Protein AF-A0A9E4G2V0-F1 (afdb_monomer)

Solvent-accessible surface area (backbone atoms only — not comparable to full-atom values): 7127 Å² total; per-residue (Å²): 132,70,57,74,63,48,30,63,75,72,73,42,96,69,72,81,66,53,73,94,41,70,35,54,48,52,74,75,69,45,66,48,77,46,78,79,43,76,50,55,64,82,86,63,92,77,88,74,98,72,84,58,93,58,71,51,70,41,73,49,74,48,70,36,85,94,58,57,63,68,62,48,49,52,53,49,51,55,59,56,57,72,69,54,49,98,92,53,87,84,87,87,81,88,89,77,88,76,82,69,78,81,90,125

Secondary structure (DSSP, 8-state):
--HHHHHHHHT-S--SS-TTTTHHHHHHTS-EEEEEEEEES--SSS------S-EEEEEEEE--TT--HHHHHHHHHHHHHTT--TT-----------------

Structure (mmCIF, N/CA/C/O backbone):
data_AF-A0A9E4G2V0-F1
#
_entry.id   AF-A0A9E4G2V0-F1
#
loop_
_atom_site.group_PDB
_atom_site.id
_atom_site.type_symbol
_atom_site.label_atom_id
_atom_site.label_alt_id
_atom_site.label_comp_id
_atom_site.label_asym_id
_atom_site.label_entity_id
_atom_site.label_seq_id
_atom_site.pdbx_PDB_ins_code
_atom_site.Cartn_x
_atom_site.Cartn_y
_atom_site.Cartn_z
_atom_site.occupancy
_atom_site.B_iso_or_equiv
_atom_site.auth_seq_id
_atom_site.auth_comp_id
_atom_site.auth_asym_id
_atom_site.auth_atom_id
_atom_site.pdbx_PDB_model_num
ATOM 1 N N . THR A 1 1 ? 1.157 -15.074 -33.455 1.00 50.69 1 THR A N 1
ATOM 2 C CA . THR A 1 1 ? 0.075 -14.645 -32.540 1.00 50.69 1 THR A CA 1
ATOM 3 C C . THR A 1 1 ? 0.333 -15.213 -31.155 1.00 50.69 1 THR A C 1
ATOM 5 O O . THR A 1 1 ? 0.057 -16.381 -30.930 1.00 50.69 1 THR A O 1
ATOM 8 N N . ILE A 1 2 ? 0.948 -14.435 -30.257 1.00 58.25 2 ILE A N 1
ATOM 9 C CA . ILE A 1 2 ? 1.397 -14.904 -28.924 1.00 58.25 2 ILE A CA 1
ATOM 10 C C . ILE A 1 2 ? 0.273 -14.789 -27.859 1.00 58.25 2 ILE A C 1
ATOM 12 O O . ILE A 1 2 ? 0.367 -15.383 -26.792 1.00 58.25 2 ILE A O 1
ATOM 16 N N . GLY A 1 3 ? -0.842 -14.116 -28.176 1.00 64.75 3 GLY A N 1
ATOM 17 C CA . GLY A 1 3 ? -1.966 -13.890 -27.252 1.00 64.75 3 GLY A CA 1
ATOM 18 C C . GLY A 1 3 ? -2.659 -15.162 -26.728 1.00 64.75 3 GLY A C 1
ATOM 19 O O . GLY A 1 3 ? -2.599 -15.409 -25.525 1.00 64.75 3 GLY A O 1
ATOM 20 N N . PRO A 1 4 ? -3.267 -16.010 -27.586 1.00 67.75 4 PRO A N 1
ATOM 21 C CA . PRO A 1 4 ? -4.031 -17.181 -27.127 1.00 67.75 4 PRO A CA 1
ATOM 22 C C . PRO A 1 4 ? -3.219 -18.250 -26.364 1.00 67.75 4 PRO A C 1
ATOM 24 O O . PRO A 1 4 ? -3.771 -18.926 -25.491 1.00 67.75 4 PRO A O 1
ATOM 27 N N . PRO A 1 5 ? -1.920 -18.470 -26.660 1.00 76.19 5 PRO A N 1
ATOM 28 C CA . PRO A 1 5 ? -1.061 -19.304 -25.819 1.00 76.19 5 PRO A CA 1
ATOM 29 C C . PRO A 1 5 ? -0.780 -18.701 -24.435 1.00 76.19 5 PRO A C 1
ATOM 31 O O . PRO A 1 5 ? -0.835 -19.432 -23.449 1.00 76.19 5 PRO A O 1
ATOM 34 N N . LEU A 1 6 ? -0.520 -17.389 -24.341 1.00 73.62 6 LEU A N 1
ATOM 35 C CA . LEU A 1 6 ? -0.208 -16.742 -23.061 1.00 73.62 6 LEU A CA 1
ATOM 36 C C . LEU A 1 6 ? -1.436 -16.647 -22.146 1.00 73.62 6 LEU A C 1
ATOM 38 O O . LEU A 1 6 ? -1.310 -16.859 -20.948 1.00 73.62 6 LEU A O 1
ATOM 42 N N . GLN A 1 7 ? -2.621 -16.399 -22.705 1.00 80.19 7 GLN A N 1
ATOM 43 C CA . GLN A 1 7 ? -3.891 -16.395 -21.962 1.00 80.19 7 GLN A CA 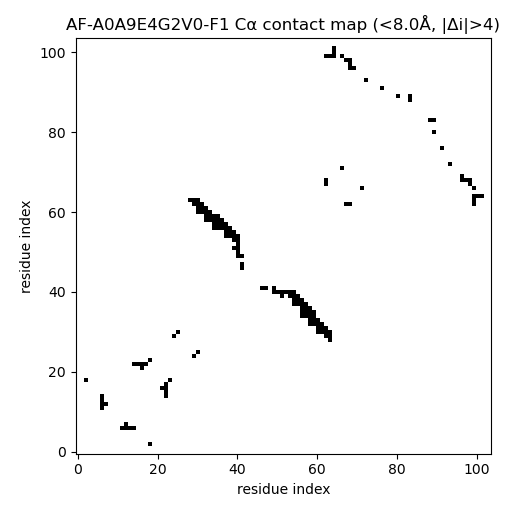1
ATOM 44 C C . GLN A 1 7 ? -4.137 -17.732 -21.256 1.00 80.19 7 GLN A C 1
ATOM 46 O O . GLN A 1 7 ? -4.393 -17.769 -20.055 1.00 80.19 7 GLN A O 1
ATOM 51 N N . ARG A 1 8 ? -3.944 -18.845 -21.976 1.00 80.88 8 ARG A N 1
ATOM 52 C CA . ARG A 1 8 ? -4.051 -20.193 -21.400 1.00 80.88 8 ARG A CA 1
ATOM 53 C C . ARG A 1 8 ? -2.992 -20.469 -20.338 1.00 80.88 8 ARG A C 1
ATOM 55 O O . ARG A 1 8 ? -3.315 -21.072 -19.324 1.00 80.88 8 ARG A O 1
ATOM 62 N N . ALA A 1 9 ? -1.752 -20.030 -20.555 1.00 82.19 9 ALA A N 1
ATOM 63 C CA . ALA A 1 9 ? -0.683 -20.194 -19.571 1.00 82.19 9 ALA A CA 1
ATOM 64 C C . ALA A 1 9 ? -0.929 -19.375 -18.290 1.00 82.19 9 ALA A C 1
ATOM 66 O O . ALA A 1 9 ? -0.618 -19.841 -17.200 1.00 82.19 9 ALA A O 1
ATOM 67 N N . ALA A 1 10 ? -1.506 -18.178 -18.419 1.00 79.19 10 ALA A N 1
ATOM 68 C CA . ALA A 1 10 ? -1.864 -17.306 -17.303 1.00 79.19 10 ALA A CA 1
ATOM 69 C C . ALA A 1 10 ? -3.214 -17.664 -16.649 1.00 79.19 10 ALA A C 1
ATOM 71 O O . ALA A 1 10 ? -3.547 -17.098 -15.613 1.00 79.19 10 ALA A O 1
ATOM 72 N N . GLY A 1 11 ? -3.990 -18.582 -17.238 1.00 84.88 11 GLY A N 1
ATOM 73 C CA . GLY A 1 11 ? -5.296 -18.994 -16.720 1.00 84.88 11 GLY A CA 1
ATOM 74 C C . GLY A 1 11 ? -6.376 -17.913 -16.822 1.00 84.88 11 GLY A C 1
ATOM 75 O O . GLY A 1 11 ? -7.259 -17.865 -15.972 1.00 84.88 11 GLY A O 1
ATOM 76 N N . VAL A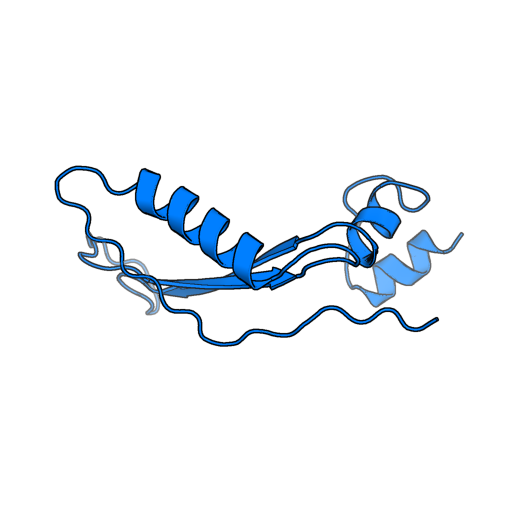 1 12 ? -6.299 -17.036 -17.828 1.00 82.56 12 VAL A N 1
ATOM 77 C CA . VAL A 1 12 ? -7.250 -15.931 -18.023 1.00 82.56 12 VAL A CA 1
ATOM 78 C C . VAL A 1 12 ? -7.958 -16.033 -19.368 1.00 82.56 12 VAL A C 1
ATOM 80 O O . VAL A 1 12 ? -7.345 -16.384 -20.377 1.00 82.56 12 VAL A O 1
ATOM 83 N N . ASP A 1 13 ? -9.239 -15.669 -19.392 1.00 81.62 13 ASP A N 1
ATOM 84 C CA . ASP A 1 13 ? -10.056 -15.701 -20.612 1.00 81.62 13 ASP A CA 1
ATOM 85 C C . ASP A 1 13 ? -9.682 -14.580 -21.591 1.00 81.62 13 ASP A C 1
ATOM 87 O O . ASP A 1 13 ? -9.738 -14.747 -22.809 1.00 81.62 13 ASP A O 1
ATOM 91 N N . ALA A 1 14 ? -9.270 -13.427 -21.061 1.00 80.19 14 ALA A N 1
ATOM 92 C CA . ALA A 1 14 ? -8.830 -12.282 -21.841 1.00 80.19 14 ALA A CA 1
ATOM 93 C C . ALA A 1 14 ? -7.858 -11.409 -21.039 1.00 80.19 14 ALA A C 1
ATOM 95 O O . ALA A 1 14 ? -7.901 -11.366 -19.811 1.00 80.19 14 ALA A O 1
ATOM 96 N N . PHE A 1 15 ? -6.999 -10.677 -21.751 1.00 73.88 15 PHE A N 1
ATOM 97 C CA . PHE A 1 15 ? -6.193 -9.620 -21.145 1.00 73.88 15 PHE A CA 1
ATOM 98 C C . PHE A 1 15 ? -6.938 -8.287 -21.218 1.00 73.88 15 PHE A C 1
ATOM 100 O O . PHE A 1 15 ? -7.707 -8.040 -22.146 1.00 73.88 15 PHE A O 1
ATOM 107 N N . PHE A 1 16 ? -6.691 -7.417 -20.242 1.00 71.19 16 PHE A N 1
ATOM 108 C CA . PHE A 1 16 ? -7.197 -6.051 -20.264 1.00 71.19 16 PHE A CA 1
ATOM 109 C C . PHE A 1 16 ? -6.370 -5.195 -21.241 1.00 71.19 16 PHE A C 1
ATOM 111 O O . PHE A 1 16 ? -5.211 -4.876 -20.966 1.00 71.19 16 PHE A O 1
ATOM 118 N N . GLY A 1 17 ? -6.977 -4.806 -22.365 1.00 68.38 17 GLY A N 1
ATOM 119 C CA . GLY A 1 17 ? -6.334 -4.038 -23.441 1.00 68.38 17 GLY A CA 1
ATOM 120 C C . GLY A 1 17 ? -5.671 -4.904 -24.522 1.00 68.38 17 GLY A C 1
ATOM 121 O O . GLY A 1 17 ? -5.670 -6.132 -24.447 1.00 68.38 17 GLY A O 1
ATOM 122 N N . ASP A 1 18 ? -5.110 -4.256 -25.548 1.00 61.03 18 ASP A N 1
ATOM 123 C CA . ASP A 1 18 ? -4.506 -4.947 -26.693 1.00 61.03 18 ASP A CA 1
ATOM 124 C C . ASP A 1 18 ? -3.135 -5.561 -26.363 1.00 61.03 18 ASP A C 1
ATOM 126 O O . ASP A 1 18 ? -2.239 -4.900 -25.833 1.00 61.03 18 ASP A O 1
ATOM 130 N N . PHE A 1 19 ? -2.954 -6.833 -26.743 1.00 58.50 19 PHE A N 1
ATOM 131 C CA . PHE A 1 19 ? -1.753 -7.635 -26.467 1.00 58.50 19 PHE A CA 1
ATOM 132 C C . PHE A 1 19 ? -0.479 -7.114 -27.156 1.00 58.50 19 PHE A C 1
ATOM 134 O O . PHE A 1 19 ? 0.621 -7.314 -26.651 1.00 58.50 19 PHE A O 1
ATOM 141 N N . LEU A 1 20 ? -0.616 -6.473 -28.323 1.00 51.12 20 LEU A N 1
ATOM 142 C CA . LEU A 1 20 ? 0.508 -5.955 -29.124 1.00 51.12 20 LEU A CA 1
ATOM 143 C C . LEU A 1 20 ? 0.835 -4.477 -28.839 1.00 51.12 20 LEU A C 1
ATOM 145 O O . LEU A 1 20 ? 1.654 -3.886 -29.536 1.00 51.12 20 LEU A O 1
ATOM 149 N N . GLY A 1 21 ? 0.216 -3.896 -27.811 1.00 66.00 21 GLY A N 1
ATOM 150 C CA . GLY A 1 21 ? 0.513 -2.566 -27.284 1.00 66.00 21 GLY A CA 1
ATOM 151 C C . GLY A 1 21 ? 0.368 -2.578 -25.766 1.00 66.00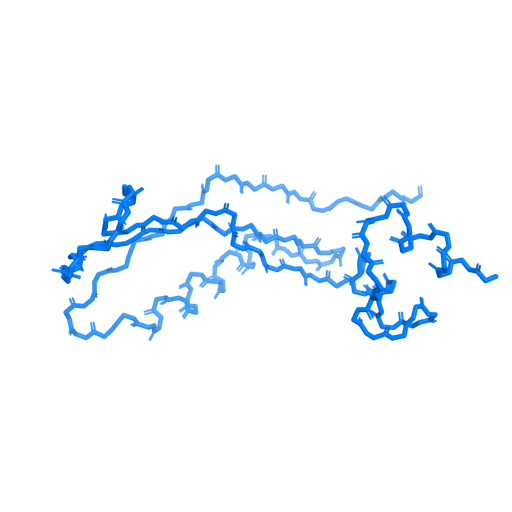 21 GLY A C 1
ATOM 152 O O . GLY A 1 21 ? 0.683 -3.591 -25.150 1.00 66.00 21 GLY A O 1
ATOM 153 N N . VAL A 1 22 ? -0.102 -1.464 -25.199 1.00 63.62 22 VAL A N 1
ATOM 154 C CA . VAL A 1 22 ? -0.594 -1.203 -23.826 1.00 63.62 22 VAL A CA 1
ATOM 155 C C . VAL A 1 22 ? -0.367 -2.296 -22.763 1.00 63.62 22 VAL A C 1
ATOM 157 O O . VAL A 1 22 ? 0.183 -1.987 -21.715 1.00 63.62 22 VAL A O 1
ATOM 160 N N . PHE A 1 23 ? -0.783 -3.548 -22.972 1.00 70.69 23 PHE A N 1
ATOM 161 C CA . PHE A 1 23 ? -0.528 -4.660 -22.052 1.00 70.69 23 PHE A CA 1
ATOM 162 C C . PHE A 1 23 ? 0.960 -4.997 -21.840 1.00 70.69 23 PHE A C 1
ATOM 164 O O . PHE A 1 23 ? 1.396 -5.061 -20.694 1.00 70.69 23 PHE A O 1
ATOM 171 N N . ALA A 1 24 ? 1.744 -5.220 -22.903 1.00 71.00 24 ALA A N 1
ATOM 172 C CA . ALA A 1 24 ? 3.153 -5.613 -22.756 1.00 71.00 24 ALA A CA 1
ATOM 173 C C . ALA A 1 24 ? 3.965 -4.496 -22.086 1.00 71.00 24 ALA A C 1
ATOM 175 O O . ALA A 1 24 ? 4.713 -4.744 -21.148 1.00 71.00 24 ALA A O 1
ATOM 176 N N . GLU A 1 25 ? 3.724 -3.253 -22.501 1.00 71.06 25 GLU A N 1
ATOM 177 C CA . GLU A 1 25 ? 4.327 -2.060 -21.908 1.00 71.06 25 GLU A CA 1
ATOM 178 C C . GLU A 1 25 ? 3.930 -1.881 -20.433 1.00 71.06 25 GLU A C 1
ATOM 180 O O . GLU A 1 25 ? 4.791 -1.626 -19.594 1.00 71.06 25 GLU A O 1
ATOM 185 N N . ARG A 1 26 ? 2.651 -2.083 -20.081 1.00 71.50 26 ARG A N 1
ATOM 186 C CA . ARG A 1 26 ? 2.187 -2.083 -18.681 1.00 71.50 26 ARG A CA 1
ATOM 187 C C . ARG A 1 26 ? 2.853 -3.167 -17.846 1.00 71.50 26 ARG A C 1
ATOM 189 O O . ARG A 1 26 ? 3.164 -2.929 -16.686 1.00 71.50 26 ARG A O 1
ATOM 196 N N . ALA A 1 27 ? 3.053 -4.347 -18.423 1.00 73.00 27 ALA A N 1
ATOM 197 C CA . ALA A 1 27 ? 3.627 -5.484 -17.719 1.00 73.00 27 ALA A CA 1
ATOM 198 C C . ALA A 1 27 ? 5.133 -5.325 -17.452 1.00 73.00 27 ALA A C 1
ATOM 200 O O . ALA A 1 27 ? 5.629 -5.894 -16.482 1.00 73.00 27 ALA A O 1
ATOM 201 N N . THR A 1 28 ? 5.863 -4.586 -18.298 1.00 72.50 28 THR A N 1
ATOM 202 C CA . THR A 1 28 ? 7.336 -4.533 -18.236 1.00 72.50 28 THR A CA 1
ATOM 203 C C . THR A 1 28 ? 7.926 -3.161 -17.944 1.00 72.50 28 THR A C 1
ATOM 205 O O . THR A 1 28 ? 9.065 -3.079 -17.493 1.00 72.50 28 THR A O 1
ATOM 208 N N . SER A 1 29 ? 7.214 -2.081 -18.257 1.00 74.19 29 SER A N 1
ATOM 209 C CA . SER A 1 29 ? 7.812 -0.746 -18.400 1.00 74.19 29 SER A CA 1
ATOM 210 C C . SER A 1 29 ? 7.013 0.367 -17.728 1.00 74.19 29 SER A C 1
ATOM 212 O O . SER A 1 29 ? 7.432 1.522 -17.783 1.00 74.19 29 SER A O 1
ATOM 214 N N . GLN A 1 30 ? 5.915 0.038 -17.044 1.00 81.94 30 GLN A N 1
ATOM 215 C CA . GLN A 1 30 ? 5.161 0.983 -16.222 1.00 81.94 30 GLN A CA 1
ATOM 216 C C . GLN A 1 30 ? 5.276 0.621 -14.736 1.00 81.94 30 GLN A C 1
ATOM 218 O O . GLN A 1 30 ? 5.321 -0.565 -14.400 1.00 81.94 30 GLN A O 1
ATOM 223 N N . PRO A 1 31 ? 5.335 1.619 -13.834 1.00 84.88 31 PRO A N 1
ATOM 224 C CA . PRO A 1 31 ? 5.293 1.351 -12.406 1.00 84.88 31 PRO A CA 1
ATOM 225 C C . PRO A 1 31 ? 3.931 0.779 -12.011 1.00 84.88 31 PRO A C 1
ATOM 227 O O . PRO A 1 31 ? 2.900 1.154 -12.574 1.00 84.88 31 PRO A O 1
ATOM 230 N N . THR A 1 32 ? 3.920 -0.097 -11.009 1.00 88.62 32 THR A N 1
ATOM 231 C CA . THR A 1 32 ? 2.685 -0.687 -10.477 1.00 88.62 32 THR A CA 1
ATOM 232 C C . THR A 1 32 ? 2.565 -0.446 -8.983 1.00 88.62 32 THR A C 1
ATOM 234 O O . THR A 1 32 ? 3.565 -0.348 -8.275 1.00 88.62 32 THR A O 1
ATOM 237 N N . LEU A 1 33 ? 1.325 -0.399 -8.507 1.00 90.31 33 LEU A N 1
ATOM 238 C CA . LEU A 1 33 ? 0.982 -0.414 -7.093 1.00 90.31 33 LEU A CA 1
ATOM 239 C C . LEU A 1 33 ? -0.045 -1.521 -6.884 1.00 90.31 33 LEU A C 1
ATOM 241 O O . LEU A 1 33 ? -1.096 -1.516 -7.527 1.00 90.31 33 LEU A O 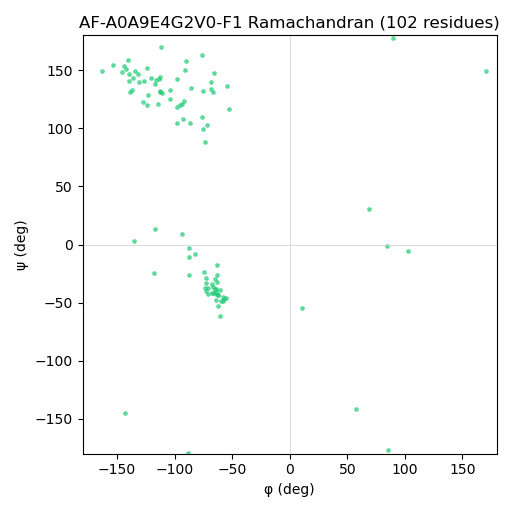1
ATOM 245 N N . ASP A 1 34 ? 0.268 -2.468 -6.010 1.00 91.38 34 ASP A N 1
ATOM 246 C CA . ASP A 1 34 ? -0.593 -3.597 -5.681 1.00 91.38 34 ASP A CA 1
ATOM 247 C C . ASP A 1 34 ? -0.828 -3.695 -4.172 1.00 91.38 34 ASP A C 1
ATOM 249 O O . ASP A 1 34 ? 0.061 -3.428 -3.366 1.00 91.38 34 ASP A O 1
ATOM 253 N N . VAL A 1 35 ? -2.057 -4.041 -3.782 1.00 93.12 35 VAL A N 1
ATOM 254 C CA . VAL A 1 35 ? -2.406 -4.279 -2.379 1.00 93.12 35 VAL A CA 1
ATOM 255 C C . VAL A 1 35 ? -2.234 -5.766 -2.102 1.00 93.12 35 VAL A C 1
ATOM 257 O O . VAL A 1 35 ? -3.021 -6.586 -2.572 1.00 93.12 35 VAL A O 1
ATOM 260 N N . SER A 1 36 ? -1.192 -6.113 -1.353 1.00 90.56 36 SER A N 1
ATOM 261 C CA . SER A 1 36 ? -0.810 -7.499 -1.072 1.00 90.56 36 SER A CA 1
ATOM 262 C C . SER A 1 36 ? -1.522 -8.078 0.147 1.00 90.56 36 SER A C 1
ATOM 264 O O . SER A 1 36 ? -1.722 -9.290 0.227 1.00 90.56 36 SER A O 1
ATOM 266 N N . SER A 1 37 ? -1.946 -7.233 1.090 1.00 92.00 37 SER A N 1
ATOM 267 C CA . SER A 1 37 ? -2.780 -7.656 2.216 1.00 92.00 37 SER A CA 1
ATOM 268 C C . SER A 1 37 ? -3.762 -6.565 2.629 1.00 92.00 37 SER A C 1
ATOM 270 O O . SER A 1 37 ? -3.461 -5.378 2.514 1.00 92.00 37 SER A O 1
ATOM 272 N N . ILE A 1 38 ? -4.931 -6.966 3.128 1.00 93.19 38 ILE A N 1
ATOM 273 C CA . ILE A 1 38 ? -5.909 -6.089 3.779 1.00 93.19 38 ILE A CA 1
ATOM 274 C C . ILE A 1 38 ? -6.445 -6.840 4.993 1.00 93.19 38 ILE A C 1
ATOM 276 O O . ILE A 1 38 ? -6.831 -8.003 4.885 1.00 93.19 38 ILE A O 1
ATOM 280 N N . ARG A 1 39 ? -6.480 -6.181 6.148 1.00 92.00 39 ARG A N 1
ATOM 281 C CA . ARG A 1 39 ? -7.080 -6.697 7.378 1.00 92.00 39 ARG A CA 1
ATOM 282 C C . ARG A 1 39 ? -7.904 -5.615 8.063 1.00 92.00 39 ARG A C 1
ATOM 284 O O . ARG A 1 39 ? -7.522 -4.450 8.087 1.00 92.00 39 ARG A O 1
ATOM 291 N N . GLY A 1 40 ? -9.018 -6.014 8.656 1.00 89.56 40 GLY A N 1
ATOM 292 C CA . GLY A 1 40 ? -9.902 -5.129 9.408 1.00 89.56 40 GLY A CA 1
ATOM 293 C C . GLY A 1 40 ? -11.201 -5.843 9.752 1.00 89.56 40 GLY A C 1
ATOM 294 O O . GLY A 1 40 ? -11.636 -6.732 9.022 1.00 89.56 40 GLY A O 1
ATOM 295 N N . GLY A 1 41 ? -11.807 -5.487 10.881 1.00 89.00 41 GLY A N 1
ATOM 296 C CA . GLY A 1 41 ? -13.088 -6.056 11.299 1.00 89.00 41 GLY A CA 1
ATOM 297 C C . GLY A 1 41 ? -13.106 -7.584 11.442 1.00 89.00 41 GLY A C 1
ATOM 298 O O . GLY A 1 41 ? -12.175 -8.187 11.971 1.00 89.00 41 GLY A O 1
ATOM 299 N N . TYR A 1 42 ? -14.219 -8.205 11.040 1.00 87.56 42 TYR A N 1
ATOM 300 C CA . TYR A 1 42 ? -14.472 -9.634 11.206 1.00 87.56 42 TYR A CA 1
ATOM 301 C C . TYR A 1 42 ? -13.992 -10.403 9.972 1.00 87.56 42 TYR A C 1
ATOM 303 O O . TYR A 1 42 ? -14.446 -10.127 8.868 1.00 87.56 42 TYR A O 1
ATOM 311 N N . GLN A 1 43 ? -13.101 -11.377 10.173 1.00 87.31 43 GLN A N 1
ATOM 312 C CA . GLN A 1 43 ? -12.484 -12.187 9.107 1.00 87.31 43 GLN A CA 1
ATOM 313 C C . GLN A 1 43 ? -12.844 -13.684 9.209 1.00 87.31 43 GLN A C 1
ATOM 315 O O . GLN A 1 43 ? -12.181 -14.523 8.606 1.00 87.31 43 GLN A O 1
ATOM 320 N N . GLY A 1 44 ? -13.846 -14.036 10.022 1.00 86.25 44 GLY A N 1
ATOM 321 C CA . GLY A 1 44 ? -14.322 -15.415 10.170 1.00 86.25 44 GLY A CA 1
ATOM 322 C C . GLY A 1 44 ? -15.402 -15.784 9.151 1.00 86.25 44 GLY A C 1
ATOM 323 O O . GLY A 1 44 ? -15.804 -14.964 8.328 1.00 86.25 44 GLY A O 1
ATOM 324 N N . GLU A 1 45 ? -15.897 -17.020 9.223 1.00 88.38 45 GLU A N 1
ATOM 325 C CA . GLU A 1 45 ? -17.011 -17.460 8.380 1.00 88.38 45 GLU A CA 1
ATOM 326 C C . GLU A 1 45 ? -18.330 -16.766 8.748 1.00 88.38 45 GLU A C 1
ATOM 328 O O . GLU A 1 45 ? -18.680 -16.603 9.918 1.00 88.38 45 GLU A O 1
ATOM 333 N N . GLY A 1 46 ? -19.104 -16.403 7.725 1.00 86.31 46 GLY A N 1
ATOM 334 C CA . GLY A 1 46 ? -20.366 -15.686 7.881 1.00 86.31 46 GLY A CA 1
ATOM 335 C C . GLY A 1 46 ? -20.194 -14.167 7.972 1.00 86.31 46 GLY A C 1
ATOM 336 O O . GLY A 1 46 ? -19.104 -13.623 7.825 1.00 86.31 46 GLY A O 1
ATOM 337 N N . ALA A 1 47 ? -21.305 -13.459 8.174 1.00 85.31 47 ALA A N 1
ATOM 338 C CA . ALA A 1 47 ? -21.323 -12.002 8.244 1.00 85.31 47 ALA A CA 1
ATOM 339 C C . ALA A 1 47 ? -21.644 -11.539 9.665 1.00 85.31 47 ALA A C 1
ATOM 341 O O . ALA A 1 47 ? -22.638 -11.958 10.261 1.00 85.31 47 ALA A O 1
ATOM 342 N N . ARG A 1 48 ? -20.831 -10.621 10.192 1.00 84.69 48 ARG A N 1
ATOM 343 C CA . ARG A 1 48 ? -21.104 -9.928 11.451 1.00 84.69 48 ARG A CA 1
ATOM 344 C C . ARG A 1 48 ? -21.084 -8.427 11.206 1.00 84.69 48 ARG A C 1
ATOM 346 O O . ARG A 1 48 ? -20.064 -7.886 10.791 1.00 84.69 48 ARG A O 1
ATOM 353 N N . ALA A 1 49 ? -22.201 -7.759 11.482 1.00 85.12 49 ALA A N 1
ATOM 354 C CA . ALA A 1 49 ? -22.294 -6.308 11.372 1.00 85.12 49 ALA A CA 1
ATOM 355 C C . ALA A 1 49 ? -21.507 -5.656 12.516 1.00 85.12 49 ALA A C 1
ATOM 357 O O . ALA A 1 49 ? -21.956 -5.641 13.663 1.00 85.12 49 ALA A O 1
ATOM 358 N N . ILE A 1 50 ? -20.314 -5.159 12.203 1.00 87.38 50 ILE A N 1
ATOM 359 C CA . ILE A 1 50 ? -19.474 -4.385 13.114 1.00 87.38 50 ILE A CA 1
ATOM 360 C C . ILE A 1 50 ? -18.924 -3.166 12.381 1.00 87.38 50 ILE A C 1
ATOM 362 O O . ILE A 1 50 ? -18.686 -3.219 11.176 1.00 87.38 50 ILE A O 1
ATOM 366 N N . ILE A 1 51 ? -18.695 -2.087 13.124 1.00 90.50 51 ILE A N 1
ATOM 367 C CA . ILE A 1 51 ? -17.914 -0.943 12.656 1.00 90.50 51 ILE A CA 1
ATOM 368 C C . ILE A 1 51 ? -16.504 -1.145 13.223 1.00 90.50 51 ILE A C 1
ATOM 370 O O . ILE A 1 51 ? -16.332 -1.021 14.438 1.00 90.50 51 ILE A O 1
ATOM 374 N N . PRO A 1 52 ? -15.517 -1.556 12.408 1.00 89.00 52 PRO A N 1
ATOM 375 C CA . PRO A 1 52 ? -14.159 -1.743 12.895 1.00 89.00 52 PRO A CA 1
ATOM 376 C C . PRO A 1 52 ? -13.537 -0.394 13.255 1.00 89.00 52 PRO A C 1
ATOM 378 O O . PRO A 1 52 ? -13.625 0.553 12.481 1.00 89.00 52 PRO A O 1
ATOM 381 N N . ALA A 1 53 ? -12.895 -0.325 14.422 1.00 91.81 53 ALA A N 1
ATOM 382 C CA . ALA A 1 53 ? -12.149 0.861 14.839 1.00 91.81 53 ALA A CA 1
ATOM 383 C C . ALA A 1 53 ? -10.816 1.010 14.083 1.00 91.81 53 ALA A C 1
ATOM 385 O O . ALA A 1 53 ? -10.297 2.113 13.969 1.00 91.81 53 ALA A O 1
ATOM 386 N N . GLU A 1 54 ? -10.278 -0.098 13.562 1.00 92.25 54 GLU A N 1
ATOM 387 C CA . GLU A 1 54 ? -8.962 -0.158 12.930 1.00 92.25 54 GLU A CA 1
ATOM 388 C C . GLU A 1 54 ? -8.984 -1.053 11.686 1.00 92.25 54 GLU A C 1
ATOM 390 O O . GLU A 1 54 ? -9.680 -2.077 11.627 1.00 92.25 54 GLU A O 1
ATOM 395 N N . ALA A 1 55 ? -8.171 -0.677 10.702 1.00 93.38 55 ALA A N 1
ATOM 396 C CA . ALA A 1 55 ? -7.868 -1.463 9.518 1.00 93.38 55 ALA A CA 1
ATOM 397 C C . ALA A 1 55 ? -6.403 -1.240 9.127 1.00 93.38 55 ALA A C 1
ATOM 399 O O . ALA A 1 55 ? -5.822 -0.198 9.416 1.00 93.38 55 ALA A O 1
ATOM 400 N N . ALA A 1 56 ? -5.809 -2.221 8.458 1.00 94.19 56 ALA A N 1
ATOM 401 C CA . ALA A 1 56 ? -4.454 -2.127 7.939 1.00 94.19 56 ALA A CA 1
ATOM 402 C C . ALA A 1 56 ? -4.363 -2.811 6.578 1.00 94.19 56 ALA A C 1
ATOM 404 O O . ALA A 1 56 ? -5.079 -3.774 6.299 1.00 94.19 56 ALA A O 1
ATOM 405 N N . CYS A 1 57 ? -3.449 -2.343 5.741 1.00 94.75 57 CYS A N 1
ATOM 406 C CA . CYS A 1 57 ? -3.131 -2.987 4.478 1.00 94.75 57 CYS A CA 1
ATOM 407 C C . CYS A 1 57 ? -1.626 -2.949 4.226 1.00 94.75 57 CYS A C 1
ATOM 409 O O . CYS A 1 57 ? -0.906 -2.132 4.799 1.00 94.75 57 CYS A O 1
ATOM 411 N N . THR A 1 58 ? -1.155 -3.853 3.377 1.00 94.50 58 THR A N 1
ATOM 412 C CA . THR A 1 58 ? 0.209 -3.828 2.854 1.00 94.50 58 THR A CA 1
ATOM 413 C C . THR A 1 58 ? 0.140 -3.532 1.372 1.00 94.50 58 THR A C 1
ATOM 415 O O . THR A 1 58 ? -0.639 -4.151 0.646 1.00 94.50 58 THR A O 1
ATOM 418 N N . VAL A 1 59 ? 0.965 -2.589 0.933 1.00 92.88 59 VAL A N 1
ATOM 419 C CA . VAL A 1 59 ? 1.070 -2.182 -0.463 1.00 92.88 59 VAL A CA 1
ATOM 420 C C . VAL A 1 59 ? 2.474 -2.490 -0.956 1.00 92.88 59 VAL A C 1
ATOM 422 O O . VAL A 1 59 ? 3.457 -2.274 -0.248 1.00 92.88 59 VAL A O 1
ATOM 425 N N . THR A 1 60 ? 2.574 -3.002 -2.173 1.00 91.88 60 THR A N 1
ATOM 426 C CA . THR A 1 60 ? 3.833 -3.185 -2.885 1.00 91.88 60 THR A CA 1
ATOM 427 C C . THR A 1 60 ? 3.856 -2.248 -4.084 1.00 91.88 60 THR A C 1
ATOM 429 O O . THR A 1 60 ? 2.896 -2.156 -4.845 1.00 91.88 60 THR A O 1
ATOM 432 N N . ILE A 1 61 ? 4.957 -1.512 -4.231 1.00 89.88 61 ILE A N 1
ATOM 433 C CA . ILE A 1 61 ? 5.177 -0.591 -5.346 1.00 89.88 61 ILE A CA 1
ATOM 434 C C . ILE A 1 61 ? 6.347 -1.130 -6.157 1.00 89.88 61 ILE A C 1
ATOM 436 O O . ILE A 1 61 ? 7.450 -1.288 -5.633 1.00 89.88 61 ILE A O 1
ATOM 440 N N . ARG A 1 62 ? 6.113 -1.410 -7.440 1.00 88.56 62 ARG A N 1
ATOM 441 C CA . ARG A 1 62 ? 7.172 -1.792 -8.379 1.00 88.56 62 ARG A CA 1
ATOM 442 C C . ARG A 1 62 ? 7.579 -0.565 -9.169 1.00 88.56 62 ARG A C 1
ATOM 444 O O . ARG A 1 62 ? 6.761 0.021 -9.877 1.00 88.56 62 ARG A O 1
ATOM 451 N N . THR A 1 63 ? 8.838 -0.179 -9.031 1.00 88.31 63 THR A N 1
ATOM 452 C CA . THR A 1 63 ? 9.433 0.929 -9.774 1.00 88.31 63 THR A CA 1
ATOM 453 C C . THR A 1 63 ? 10.037 0.440 -11.085 1.00 88.31 63 THR A C 1
ATOM 455 O O . THR A 1 63 ? 10.362 -0.737 -11.248 1.00 88.31 63 THR A O 1
ATOM 458 N N . VAL A 1 64 ? 10.189 1.362 -12.032 1.00 86.19 64 VAL A N 1
ATOM 459 C CA . VAL A 1 64 ? 10.861 1.114 -13.314 1.00 86.19 64 VAL A CA 1
ATOM 460 C C . VAL A 1 64 ? 12.179 1.880 -13.393 1.00 86.19 64 VAL A C 1
ATOM 462 O O . VAL A 1 64 ? 12.479 2.722 -12.544 1.00 86.19 64 VAL A O 1
ATOM 465 N N . SER A 1 65 ? 12.993 1.581 -14.406 1.00 83.69 65 SER A N 1
ATOM 466 C CA . SER A 1 65 ? 14.286 2.246 -14.589 1.00 83.69 65 SER A CA 1
ATOM 467 C C . SER A 1 65 ? 14.148 3.771 -14.638 1.00 83.69 65 SER A C 1
ATOM 469 O O . SER A 1 65 ? 13.234 4.302 -15.269 1.00 83.69 65 SER A O 1
ATOM 471 N N . GLY A 1 66 ? 15.053 4.469 -13.951 1.00 84.12 66 GLY A N 1
ATOM 472 C CA . GLY A 1 66 ? 15.029 5.926 -13.814 1.00 84.12 66 GLY A CA 1
ATOM 473 C C . GLY A 1 66 ? 14.128 6.457 -12.692 1.00 84.12 66 GLY A C 1
ATOM 474 O O . GLY A 1 66 ? 14.090 7.668 -12.490 1.00 84.12 66 GLY A O 1
ATOM 475 N N . GLN A 1 67 ? 13.430 5.592 -11.946 1.00 84.12 67 GLN A N 1
ATOM 476 C CA . GLN A 1 67 ? 12.689 5.991 -10.748 1.00 84.12 67 GLN A CA 1
ATOM 477 C C . GLN A 1 67 ? 13.471 5.717 -9.464 1.00 84.12 67 GLN A C 1
ATOM 479 O O . GLN A 1 67 ? 14.116 4.681 -9.306 1.00 84.12 67 GLN A O 1
ATOM 484 N N . ASP A 1 68 ? 13.337 6.644 -8.521 1.00 86.31 68 ASP A N 1
ATOM 485 C CA . ASP A 1 68 ? 13.852 6.523 -7.163 1.00 86.31 68 ASP A CA 1
ATOM 486 C C . ASP A 1 68 ? 12.760 5.954 -6.241 1.00 86.31 68 ASP A C 1
ATOM 488 O O . ASP A 1 68 ? 11.675 6.529 -6.112 1.00 86.31 68 ASP A O 1
ATOM 492 N N . GLY A 1 69 ? 13.040 4.806 -5.617 1.00 85.31 69 GLY A N 1
ATOM 493 C CA . GLY A 1 69 ? 12.102 4.124 -4.724 1.00 85.31 69 GLY A CA 1
ATOM 494 C C . GLY A 1 69 ? 11.809 4.883 -3.427 1.00 85.31 69 GLY A C 1
ATOM 495 O O . GLY A 1 69 ? 10.675 4.851 -2.956 1.00 85.31 69 GLY A O 1
ATOM 496 N N . GLU A 1 70 ? 12.782 5.609 -2.878 1.00 86.88 70 GLU A N 1
ATOM 497 C CA . GLU A 1 70 ? 12.611 6.409 -1.660 1.00 86.88 70 GLU A CA 1
ATOM 498 C C . GLU A 1 70 ? 11.759 7.652 -1.942 1.00 86.88 70 GLU A C 1
ATOM 500 O O . GLU A 1 70 ? 10.844 7.988 -1.180 1.00 86.88 70 GLU A O 1
ATOM 505 N N . ALA A 1 71 ? 11.978 8.284 -3.098 1.00 89.75 71 ALA A N 1
ATOM 506 C CA . ALA A 1 71 ? 11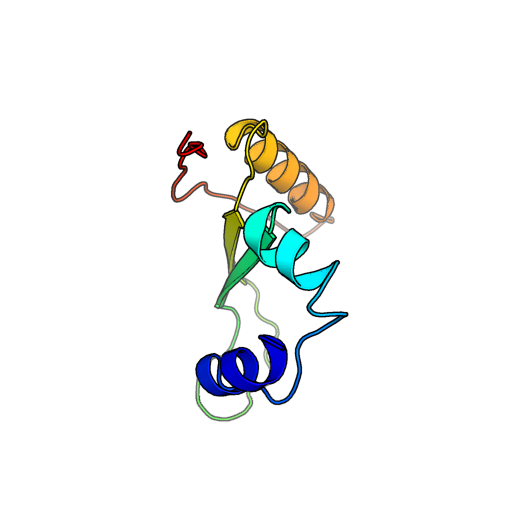.132 9.381 -3.558 1.00 89.75 71 ALA A CA 1
ATOM 507 C C . ALA A 1 71 ? 9.691 8.915 -3.822 1.00 89.75 71 ALA A C 1
ATOM 509 O O . ALA A 1 71 ? 8.744 9.640 -3.509 1.00 89.75 71 ALA A O 1
ATOM 510 N N . MET A 1 72 ? 9.499 7.711 -4.379 1.00 90.06 72 MET A N 1
ATOM 511 C CA . MET A 1 72 ? 8.156 7.148 -4.568 1.00 90.06 72 MET A CA 1
ATOM 512 C C . MET A 1 72 ? 7.476 6.829 -3.239 1.00 90.06 72 MET A C 1
ATOM 514 O O . MET A 1 72 ? 6.299 7.151 -3.085 1.00 90.06 72 MET A O 1
ATOM 518 N N . TRP A 1 73 ? 8.200 6.259 -2.273 1.00 90.94 73 TRP A N 1
ATOM 519 C CA . TRP A 1 73 ? 7.674 6.028 -0.927 1.00 90.94 73 TRP A CA 1
ATOM 520 C C . TRP A 1 73 ? 7.219 7.332 -0.269 1.00 90.94 73 TRP A C 1
ATOM 522 O O . TRP A 1 73 ? 6.085 7.420 0.192 1.00 90.94 73 TRP A O 1
ATOM 532 N N . SER A 1 74 ? 8.053 8.373 -0.307 1.00 92.75 74 SER A N 1
ATOM 533 C CA . SER A 1 74 ? 7.717 9.685 0.263 1.00 92.75 74 SER A CA 1
ATOM 534 C C . SER A 1 74 ? 6.440 10.269 -0.347 1.00 92.75 74 SER A C 1
ATOM 536 O O . SER A 1 74 ? 5.553 10.715 0.377 1.00 92.75 74 SER A O 1
ATOM 538 N N . ARG A 1 75 ? 6.301 10.199 -1.679 1.00 94.19 75 ARG A N 1
ATOM 539 C CA . ARG A 1 75 ? 5.091 10.649 -2.391 1.00 94.19 75 ARG A CA 1
ATOM 540 C C . ARG A 1 75 ? 3.862 9.816 -2.046 1.00 94.19 75 ARG A C 1
ATOM 542 O O . ARG A 1 75 ? 2.766 10.358 -1.951 1.00 94.19 75 ARG A O 1
ATOM 549 N N . PHE A 1 76 ? 4.030 8.506 -1.885 1.00 93.81 76 PHE A N 1
ATOM 550 C CA . PHE A 1 76 ? 2.947 7.623 -1.466 1.00 93.81 76 PHE A CA 1
ATOM 551 C C . PHE A 1 76 ? 2.467 7.979 -0.056 1.00 93.81 76 PHE A C 1
ATOM 553 O O . PHE A 1 76 ? 1.268 8.150 0.144 1.00 93.81 76 PHE A O 1
ATOM 560 N N . VAL A 1 77 ? 3.386 8.157 0.897 1.00 94.69 77 VAL A N 1
ATOM 561 C CA . VAL A 1 77 ? 3.049 8.563 2.269 1.00 94.69 77 VAL A CA 1
ATOM 562 C C . VAL A 1 77 ? 2.336 9.908 2.269 1.00 94.69 77 VAL A C 1
ATOM 564 O O . VAL A 1 77 ? 1.266 10.013 2.856 1.00 94.69 77 VAL A O 1
ATOM 567 N N . GLU A 1 78 ? 2.860 10.914 1.567 1.00 96.38 78 GLU A N 1
ATOM 568 C CA . GLU A 1 78 ? 2.202 12.221 1.436 1.00 96.38 78 GLU A CA 1
ATOM 569 C C . GLU A 1 78 ? 0.770 12.084 0.895 1.00 96.38 78 GLU A C 1
ATOM 571 O O . GLU A 1 78 ? -0.169 12.644 1.462 1.00 96.38 78 GLU A O 1
ATOM 576 N N . HIS A 1 79 ? 0.590 11.284 -0.159 1.00 95.56 79 HIS A N 1
ATOM 577 C CA . HIS A 1 79 ? -0.717 11.043 -0.759 1.00 95.56 79 HIS A CA 1
ATOM 578 C C . HIS A 1 79 ? -1.695 10.368 0.209 1.00 95.56 79 HIS A C 1
ATOM 580 O O . HIS A 1 79 ? -2.850 10.776 0.287 1.00 95.56 79 HIS A O 1
ATOM 586 N N . VAL A 1 80 ? -1.253 9.355 0.957 1.00 94.50 80 VAL A N 1
ATOM 587 C CA . VAL A 1 80 ? -2.111 8.639 1.912 1.00 94.50 80 VAL A CA 1
ATOM 588 C C . VAL A 1 80 ? -2.443 9.518 3.118 1.00 94.50 80 VAL A C 1
ATOM 590 O O . VAL A 1 80 ? -3.596 9.571 3.540 1.00 94.50 80 VAL A O 1
ATOM 593 N N . MET A 1 81 ? -1.465 10.255 3.645 1.00 95.50 81 MET A N 1
ATOM 594 C CA . MET A 1 81 ? -1.668 11.158 4.781 1.00 95.50 81 MET A CA 1
ATOM 595 C C . MET A 1 81 ? -2.643 12.294 4.455 1.00 95.50 81 MET A C 1
ATOM 597 O O . MET A 1 81 ? -3.325 12.779 5.353 1.00 95.50 81 MET A O 1
ATOM 601 N N . ALA A 1 82 ? -2.779 12.680 3.182 1.00 95.81 82 ALA A N 1
ATOM 602 C CA . ALA A 1 82 ? -3.774 13.662 2.752 1.00 95.81 82 ALA A CA 1
ATOM 603 C C . ALA A 1 82 ? -5.233 13.211 2.983 1.00 95.81 82 ALA A C 1
ATOM 605 O O . ALA A 1 82 ? -6.1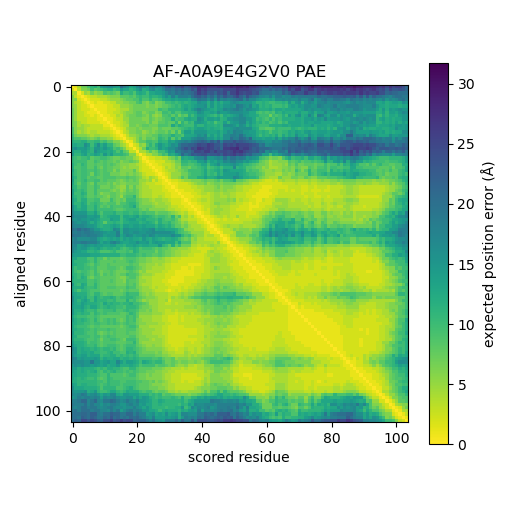26 14.056 2.998 1.00 95.81 82 ALA A O 1
ATOM 606 N N . PHE A 1 83 ? -5.486 11.913 3.194 1.00 93.81 83 PHE A N 1
ATOM 607 C CA . PHE A 1 83 ? -6.810 11.381 3.542 1.00 93.81 83 PHE A CA 1
ATOM 608 C C . PHE A 1 83 ? -7.098 11.372 5.053 1.00 93.81 83 PHE A C 1
ATOM 610 O O . PHE A 1 83 ? -8.192 10.978 5.459 1.00 93.81 83 PHE A O 1
ATOM 617 N N . ALA A 1 84 ? -6.149 11.777 5.904 1.00 93.75 84 ALA A N 1
ATOM 618 C CA . ALA A 1 84 ? -6.354 11.840 7.349 1.00 93.75 84 ALA A CA 1
ATOM 619 C C . ALA A 1 84 ? -7.260 13.031 7.730 1.00 93.75 84 ALA A C 1
ATOM 621 O O . ALA A 1 84 ? -6.793 14.136 8.008 1.00 93.75 84 ALA A O 1
ATOM 622 N N . GLU A 1 85 ? -8.576 12.809 7.730 1.00 92.50 85 GLU A N 1
ATOM 623 C CA . GLU A 1 85 ? -9.575 13.764 8.230 1.00 92.50 85 GLU A CA 1
ATOM 624 C C . GLU A 1 85 ? -9.622 13.806 9.775 1.00 92.50 85 GLU A C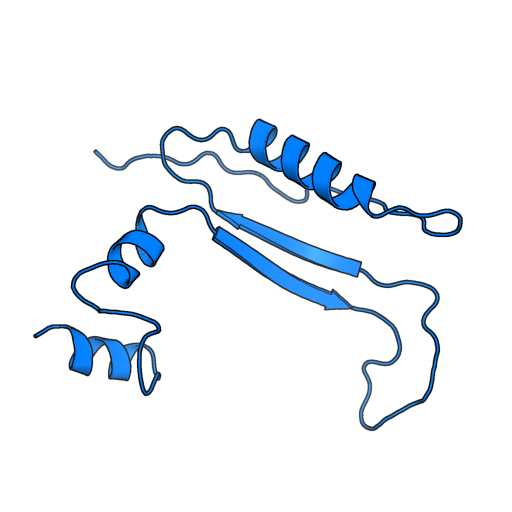 1
ATOM 626 O O . GLU A 1 85 ? -9.138 12.883 10.439 1.00 92.50 85 GLU A O 1
ATOM 631 N N . PRO A 1 86 ? -10.222 14.845 10.397 1.00 92.56 86 PRO A N 1
ATOM 632 C CA . PRO A 1 86 ? -10.377 14.907 11.849 1.00 92.56 86 PRO A CA 1
ATOM 633 C C . PRO A 1 86 ? -11.043 13.646 12.422 1.00 92.56 86 PRO A C 1
ATOM 635 O O . PRO A 1 86 ? -12.202 13.355 12.137 1.00 92.56 86 PRO A O 1
ATOM 638 N N . GLY A 1 87 ? -10.307 12.915 13.262 1.00 91.75 87 GLY A N 1
ATOM 639 C CA . GLY A 1 87 ? -10.751 11.649 13.857 1.00 91.75 87 GLY A CA 1
ATOM 640 C C . GLY A 1 87 ? -10.154 10.393 13.215 1.00 91.75 87 GLY A C 1
ATOM 641 O O . GLY A 1 87 ? -10.344 9.307 13.755 1.00 91.75 87 GLY A O 1
ATOM 642 N N . ILE A 1 88 ? -9.399 10.528 12.121 1.00 93.25 88 ILE A N 1
ATOM 643 C CA . ILE A 1 88 ? -8.662 9.435 11.479 1.00 93.25 88 ILE A CA 1
ATOM 644 C C . ILE A 1 88 ? -7.175 9.565 11.824 1.00 93.25 88 ILE A C 1
ATOM 646 O O . ILE A 1 88 ? -6.561 10.602 11.582 1.00 93.25 88 ILE A O 1
ATOM 650 N N . SER A 1 89 ? -6.590 8.497 12.371 1.00 94.06 89 SER A N 1
ATOM 651 C CA . SER A 1 89 ? -5.139 8.358 12.531 1.00 94.06 89 SER A CA 1
ATOM 652 C C . SER A 1 89 ? -4.611 7.403 11.468 1.00 94.06 89 SER A C 1
ATOM 654 O O . SER A 1 89 ? -5.188 6.334 11.264 1.00 94.06 89 SER A O 1
ATOM 656 N N . ILE A 1 90 ? -3.526 7.782 10.796 1.00 95.88 90 ILE A N 1
ATOM 657 C CA . ILE A 1 90 ? -2.854 6.950 9.799 1.00 95.88 90 ILE A CA 1
ATOM 658 C C . ILE A 1 90 ? -1.398 6.787 10.220 1.00 95.88 90 ILE A C 1
ATOM 660 O O . ILE A 1 90 ? -0.698 7.768 10.465 1.00 95.88 90 ILE A O 1
ATOM 664 N N . GLU A 1 91 ? -0.945 5.540 10.259 1.00 94.44 91 GLU A N 1
ATOM 665 C CA . GLU A 1 91 ? 0.450 5.175 10.476 1.00 94.44 91 GLU A CA 1
ATOM 666 C C . GLU A 1 91 ? 0.981 4.474 9.225 1.00 94.44 91 GLU A C 1
ATOM 668 O O . GLU A 1 91 ? 0.270 3.700 8.578 1.00 94.44 91 GLU A O 1
ATOM 673 N N . THR A 1 92 ? 2.231 4.758 8.864 1.00 93.31 92 THR A N 1
ATOM 674 C CA . THR A 1 92 ? 2.886 4.156 7.697 1.00 93.31 92 THR A CA 1
ATOM 675 C C . THR A 1 92 ? 4.258 3.626 8.089 1.00 93.31 92 THR A C 1
ATOM 677 O O . THR A 1 92 ? 4.982 4.256 8.857 1.00 93.31 92 THR A O 1
ATOM 680 N N . GLU A 1 93 ? 4.615 2.461 7.555 1.00 93.44 93 GLU A N 1
ATOM 681 C CA . GLU A 1 93 ? 5.898 1.806 7.799 1.00 93.44 93 GLU A CA 1
ATOM 682 C C . GLU A 1 93 ? 6.447 1.252 6.481 1.00 93.44 93 GLU A C 1
ATOM 684 O O . GLU A 1 93 ? 5.733 0.587 5.726 1.00 93.44 93 GLU A O 1
ATOM 689 N N . LEU A 1 94 ? 7.729 1.511 6.209 1.00 90.00 94 LEU A N 1
ATOM 690 C CA . LEU A 1 94 ? 8.427 0.928 5.069 1.00 90.00 94 LEU A CA 1
ATOM 691 C C . LEU A 1 94 ? 8.998 -0.439 5.462 1.00 90.00 94 LEU A C 1
ATOM 693 O O . LEU A 1 94 ? 10.022 -0.516 6.135 1.00 90.00 94 LEU A O 1
ATOM 697 N N . LEU A 1 95 ? 8.357 -1.517 5.007 1.00 85.38 95 LE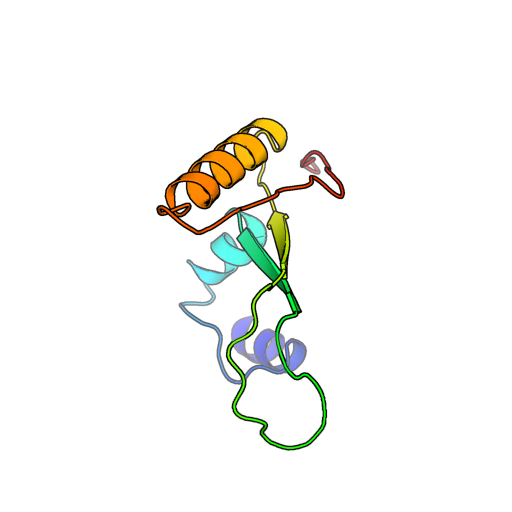U A N 1
ATOM 698 C CA . LEU A 1 95 ? 8.769 -2.887 5.347 1.00 85.38 95 LEU A CA 1
ATOM 699 C C . LEU A 1 95 ? 10.048 -3.335 4.624 1.00 85.38 95 LEU A C 1
ATOM 701 O O . LEU A 1 95 ? 10.862 -4.068 5.181 1.00 85.38 95 LEU A O 1
ATOM 705 N N . SER A 1 96 ? 10.216 -2.938 3.362 1.00 82.44 96 SER A N 1
ATOM 706 C CA . SER A 1 96 ? 11.385 -3.289 2.550 1.00 82.44 96 SER A CA 1
ATOM 707 C C . SER A 1 96 ? 11.505 -2.370 1.338 1.00 82.44 96 SER A C 1
ATOM 709 O O . SER A 1 96 ? 10.483 -1.962 0.784 1.00 82.44 96 SER A O 1
ATOM 711 N N . SER A 1 97 ? 12.731 -2.107 0.884 1.00 77.44 97 SER A N 1
ATOM 712 C CA . SER A 1 97 ? 13.008 -1.394 -0.366 1.00 77.44 97 SER A CA 1
ATOM 713 C C . SER A 1 97 ? 14.049 -2.140 -1.206 1.00 77.44 97 SER A C 1
ATOM 715 O O . SER A 1 97 ? 14.944 -2.802 -0.681 1.00 77.44 97 SER A O 1
ATOM 717 N N . ALA A 1 98 ? 13.913 -2.051 -2.529 1.00 69.25 98 ALA A N 1
ATOM 718 C CA . ALA A 1 98 ? 14.870 -2.585 -3.492 1.00 69.25 98 ALA A CA 1
ATOM 719 C C . ALA A 1 98 ? 15.028 -1.597 -4.653 1.00 69.25 98 ALA A C 1
ATOM 721 O O . ALA A 1 98 ? 14.048 -0.997 -5.099 1.00 69.25 98 ALA A O 1
ATOM 722 N N . HIS A 1 99 ? 16.254 -1.429 -5.149 1.00 65.56 99 HIS A N 1
ATOM 723 C CA . HIS A 1 99 ? 16.520 -0.552 -6.287 1.00 65.56 99 HIS A CA 1
ATOM 724 C C . HIS A 1 99 ? 16.302 -1.297 -7.611 1.00 65.56 99 HIS 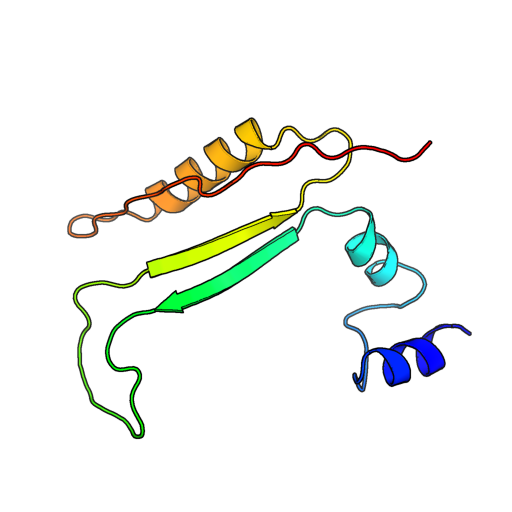A C 1
ATOM 726 O O . HIS A 1 99 ? 16.789 -2.425 -7.755 1.00 65.56 99 HIS A O 1
ATOM 732 N N . PRO A 1 100 ? 15.607 -0.691 -8.592 1.00 62.22 100 PRO A N 1
ATOM 733 C CA . PRO A 1 100 ? 15.460 -1.292 -9.907 1.00 62.22 100 PRO A CA 1
ATOM 734 C C . PRO A 1 100 ? 16.830 -1.344 -10.591 1.00 62.22 100 PRO A C 1
ATOM 736 O O . PRO A 1 100 ? 17.546 -0.345 -10.645 1.00 62.22 100 PRO A O 1
ATOM 739 N N . PHE A 1 101 ? 17.196 -2.502 -11.133 1.00 52.34 101 PHE A N 1
ATOM 740 C CA . PHE A 1 101 ? 18.388 -2.659 -11.963 1.00 52.34 101 PHE A CA 1
ATOM 741 C C . PHE A 1 101 ? 17.970 -2.994 -13.391 1.00 52.34 101 PHE A C 1
ATOM 743 O O . PHE A 1 101 ? 17.001 -3.717 -13.624 1.00 52.34 101 PHE A O 1
ATOM 750 N N . LEU A 1 102 ? 18.703 -2.450 -14.356 1.00 51.00 102 LEU A N 1
ATOM 751 C CA . LEU A 1 102 ? 18.514 -2.769 -15.761 1.00 51.00 102 LEU A CA 1
ATOM 752 C C . LEU A 1 102 ? 19.518 -3.865 -16.121 1.00 51.00 102 LEU A C 1
ATOM 754 O O . LEU A 1 102 ? 20.721 -3.665 -15.966 1.00 51.00 102 LEU A O 1
ATOM 758 N N . MET A 1 103 ? 19.040 -5.024 -16.572 1.00 40.97 103 MET A N 1
ATOM 759 C CA . MET A 1 103 ? 19.907 -5.976 -17.266 1.00 40.97 103 MET A CA 1
ATOM 760 C C . MET A 1 103 ? 20.152 -5.423 -18.670 1.00 40.97 103 MET A C 1
ATOM 762 O O . MET A 1 103 ? 19.265 -5.486 -19.519 1.00 40.97 103 MET A O 1
ATOM 766 N N . SER A 1 104 ? 21.314 -4.794 -18.855 1.00 43.94 104 SER A N 1
ATOM 767 C CA . SER A 1 104 ? 21.839 -4.368 -20.157 1.00 43.94 104 SER A CA 1
ATOM 768 C C . SER A 1 104 ? 22.434 -5.536 -20.927 1.00 43.94 104 SER A C 1
ATOM 770 O O . SER A 1 104 ? 23.182 -6.302 -20.273 1.00 43.94 104 SER A O 1
#

Nearest PDB structures (foldseek):
  4mmo-assembly1_B  TM=8.619E-01  e=6.661E-04  Saccharolobus solfataricus P2
  4mmo-assembly1_A  TM=8.591E-01  e=7.109E-04  Saccharolobus solfataricus P2
  2pok-assembly1_B  TM=8.218E-01  e=1.554E-03  Streptococcus pneumoniae TIGR4
  2zog-assembly1_B  TM=8.413E-01  e=1.097E-02  Mus musculus
  3dlj-assembly3_B  TM=8.600E-01  e=7.253E-02  Homo sapiens

pLDDT: mean 82.47, std 12.87, range [40.97, 96.38]

Mean predicted aligned error: 8.67 Å

Sequence (104 aa):
TIGPPLQRAAGVDAFFGDFLGVFAERATSQPTLDVSSIRGGYQGEGARAIIPAEAACTVTIRTVSGQDGEAMWSRFVEHVMAFAEPGISIETELLSSAHPFLMS

Radius of gyration: 18.74 Å; Cα contacts (8 Å, |Δi|>4): 81; chains: 1; bounding box: 44×35×47 Å

Foldseek 3Di:
DCAVVVCVVVVHPHDDDDPVPDVVCCVAPDKDKDWPDKDFDDDDPDDDDDDTPDIDTDMDIGDHPPDDPVVVVVVVCVVVVVPQDVPDDDDDDDPDDDDDDDPD